Protein AF-A0A3P7N6Z6-F1 (afdb_monomer_lite)

Radius of gyration: 15.9 Å; chains: 1; bounding box: 42×36×40 Å

Foldseek 3Di:
DVVVLVPDDPVVNVLVVLLVVLVVLLVCLLVCVVPVPPCVVVLLVLLLVLLVLLFDDDCVVQPVCVVSSVSSNVSSLVSLVSCCVPPVVSNVVSLVVQLVVLVVDPPNDPSSVRRNVSSVVSVD

Secondary structure (DSSP, 8-state):
-HHHHHHS-HHHHHHHHHHHHHHHHHHHGGGGGGSTTTSHHHHHHHHHHHHHHTS---HHHHGGGHHHHHHHHHHHHHHHHHHHHHHHHHHHHHHHHHHHHHHH-SSPPHHHHHHHHHHHHTT-

Organism: NCBI:txid637853

InterPro domains:
  IPR025614 Cell morphogenesis protein N-terminal [PF14222] (13-108)
  IPR039867 Protein furry/Tao3/Mor2 [PTHR12295] (9-119)

pLDDT: mean 86.35, std 8.55, range [50.0, 96.19]

Structure (mmCIF, N/CA/C/O backbone):
data_AF-A0A3P7N6Z6-F1
#
_entry.id   AF-A0A3P7N6Z6-F1
#
loop_
_atom_site.group_PDB
_atom_site.id
_atom_site.type_symbol
_atom_site.label_atom_id
_atom_site.label_alt_id
_atom_site.label_comp_id
_atom_site.label_asym_id
_atom_site.label_entity_id
_atom_site.label_seq_id
_atom_site.pdbx_PDB_ins_code
_atom_site.Cartn_x
_atom_site.Cartn_y
_atom_site.Cartn_z
_atom_site.occupancy
_atom_site.B_iso_or_equiv
_atom_site.auth_seq_id
_atom_site.auth_comp_id
_atom_site.auth_asym_id
_atom_site.auth_atom_id
_atom_site.pdbx_PDB_model_num
ATOM 1 N N . MET A 1 1 ? 16.581 -18.575 12.852 1.00 60.53 1 MET A N 1
ATOM 2 C CA . MET A 1 1 ? 15.342 -18.016 12.266 1.00 60.53 1 MET A CA 1
ATOM 3 C C . MET A 1 1 ? 14.224 -19.053 12.205 1.00 60.53 1 MET A C 1
ATOM 5 O O . MET A 1 1 ? 13.230 -18.861 12.891 1.00 60.53 1 MET A O 1
ATOM 9 N N . GLU A 1 2 ? 14.391 -20.186 11.514 1.00 66.31 2 GLU A N 1
ATOM 10 C CA . GLU A 1 2 ? 13.339 -21.223 11.429 1.00 66.31 2 GLU A CA 1
ATOM 11 C C . GLU A 1 2 ? 12.849 -21.755 12.785 1.00 66.31 2 GLU A C 1
ATOM 13 O O . GLU A 1 2 ? 11.644 -21.854 13.005 1.00 66.31 2 GLU A O 1
ATOM 18 N N . ASN A 1 3 ? 13.754 -22.036 13.729 1.00 62.44 3 ASN A N 1
ATOM 19 C CA . ASN A 1 3 ? 13.370 -22.548 15.053 1.00 62.44 3 ASN A CA 1
ATOM 20 C C . ASN A 1 3 ? 12.558 -21.537 15.882 1.00 62.44 3 ASN A C 1
ATOM 22 O O . ASN A 1 3 ? 11.692 -21.942 16.650 1.00 62.44 3 ASN A O 1
ATOM 26 N N . LEU A 1 4 ? 12.787 -20.233 15.682 1.00 64.12 4 LEU A N 1
ATOM 27 C CA . LEU A 1 4 ? 12.021 -19.160 16.325 1.00 64.12 4 LEU A CA 1
ATOM 28 C C . LEU A 1 4 ? 10.627 -19.025 15.693 1.00 64.12 4 LEU A C 1
ATOM 30 O O . LEU A 1 4 ? 9.636 -18.861 16.390 1.00 64.12 4 LEU A O 1
ATOM 34 N N . LEU A 1 5 ? 10.525 -19.163 14.368 1.00 69.62 5 LEU A N 1
ATOM 35 C CA . LEU A 1 5 ? 9.242 -19.125 13.661 1.00 69.62 5 LEU A CA 1
ATOM 36 C C . LEU A 1 5 ? 8.368 -20.349 13.958 1.00 69.62 5 LEU A C 1
ATOM 38 O O . LEU A 1 5 ? 7.148 -20.259 13.870 1.00 69.62 5 LEU A O 1
ATOM 42 N N . ARG A 1 6 ? 8.942 -21.501 14.321 1.00 68.44 6 ARG A N 1
ATOM 43 C CA . ARG A 1 6 ? 8.157 -22.703 14.656 1.00 68.44 6 ARG A CA 1
ATOM 44 C C . ARG A 1 6 ? 7.367 -22.558 15.958 1.00 68.44 6 ARG A C 1
ATOM 46 O O . ARG A 1 6 ? 6.247 -23.061 16.006 1.00 68.44 6 ARG A O 1
ATOM 53 N N . THR A 1 7 ? 7.888 -21.829 16.944 1.00 69.75 7 THR A N 1
ATOM 54 C CA . THR A 1 7 ? 7.294 -21.693 18.288 1.00 69.75 7 THR A CA 1
ATOM 55 C C . THR A 1 7 ? 6.280 -20.554 18.425 1.00 69.75 7 THR A C 1
ATOM 57 O O . THR A 1 7 ? 5.517 -20.527 19.388 1.00 69.75 7 THR A O 1
ATOM 60 N N . LEU A 1 8 ? 6.241 -19.621 17.472 1.00 74.69 8 LEU A N 1
ATOM 61 C CA . LEU A 1 8 ? 5.317 -18.483 17.488 1.00 74.69 8 LEU A CA 1
ATOM 62 C C . LEU A 1 8 ? 3.872 -18.893 17.151 1.00 74.69 8 LEU A C 1
ATOM 64 O O . LEU A 1 8 ? 3.632 -19.888 16.468 1.00 74.69 8 LEU A O 1
ATOM 68 N N . ARG A 1 9 ? 2.882 -18.108 17.590 1.00 78.50 9 ARG A N 1
ATOM 69 C CA . ARG A 1 9 ? 1.487 -18.263 17.132 1.00 78.50 9 ARG A CA 1
ATOM 70 C C . ARG A 1 9 ? 1.362 -17.783 15.683 1.00 78.50 9 ARG A C 1
ATOM 72 O O . ARG A 1 9 ? 2.146 -16.944 15.254 1.00 78.50 9 ARG A O 1
ATOM 79 N N . MET A 1 10 ? 0.394 -18.295 14.921 1.00 76.31 10 MET A N 1
ATOM 80 C CA . MET A 1 10 ? 0.282 -18.014 13.476 1.00 76.31 10 MET A CA 1
ATOM 81 C C . MET A 1 10 ? 0.220 -16.516 13.138 1.00 76.31 10 MET A C 1
ATOM 83 O O . MET A 1 10 ? 0.922 -16.075 12.230 1.00 76.31 10 MET A O 1
ATOM 87 N N . ASP A 1 11 ? -0.525 -15.722 13.907 1.00 75.56 11 ASP A N 1
ATOM 88 C CA . ASP A 1 11 ? -0.586 -14.267 13.694 1.00 75.56 11 ASP A CA 1
ATOM 89 C C . ASP A 1 11 ? 0.763 -13.588 13.961 1.00 75.56 11 ASP A C 1
ATOM 91 O O . ASP A 1 11 ? 1.167 -12.684 13.234 1.00 75.56 11 ASP A O 1
ATOM 95 N N . ASP A 1 12 ? 1.495 -14.066 14.971 1.00 81.06 12 ASP A N 1
ATOM 96 C CA . ASP A 1 12 ? 2.814 -13.536 15.327 1.00 81.06 12 ASP A CA 1
ATOM 97 C C . ASP A 1 12 ? 3.835 -13.902 14.239 1.00 81.06 12 ASP A C 1
ATOM 99 O O . ASP A 1 12 ? 4.668 -13.080 13.861 1.00 81.06 12 ASP A O 1
ATOM 103 N N . LYS A 1 13 ? 3.722 -15.107 13.659 1.00 85.56 13 LYS A N 1
ATOM 104 C CA . LYS A 1 13 ? 4.523 -15.512 12.494 1.00 85.56 13 LYS A CA 1
ATOM 105 C C . LYS A 1 13 ? 4.265 -14.598 11.306 1.00 85.56 13 LYS A C 1
ATOM 107 O O . LYS A 1 13 ? 5.225 -14.179 10.671 1.00 85.56 13 LYS A O 1
ATOM 112 N N . ARG A 1 14 ? 3.001 -14.273 11.008 1.00 88.56 14 ARG A N 1
ATOM 113 C CA . ARG A 1 14 ? 2.657 -13.379 9.892 1.00 88.56 14 ARG A CA 1
ATOM 114 C C . ARG A 1 14 ? 3.295 -12.003 10.071 1.00 88.56 14 ARG A C 1
ATOM 116 O O . ARG A 1 14 ? 3.914 -11.512 9.134 1.00 88.56 14 ARG A O 1
ATOM 123 N N . LEU A 1 15 ? 3.192 -11.409 11.262 1.00 89.62 15 LEU A N 1
ATOM 124 C CA . LEU A 1 15 ? 3.793 -10.100 11.539 1.00 89.62 15 LEU A CA 1
ATOM 125 C C . LEU A 1 15 ? 5.320 -10.130 11.383 1.00 89.62 15 LEU A C 1
ATOM 127 O O . LEU A 1 15 ? 5.886 -9.264 10.720 1.00 89.62 15 LEU A O 1
ATOM 131 N N . VAL A 1 16 ? 5.985 -11.155 11.923 1.00 91.81 16 VAL A N 1
ATOM 132 C CA . VAL A 1 16 ? 7.444 -11.309 11.798 1.00 91.81 16 VAL A CA 1
ATOM 133 C C . VAL A 1 16 ? 7.868 -11.520 10.342 1.00 91.81 16 VAL A C 1
ATOM 135 O O . VAL A 1 16 ? 8.824 -10.897 9.887 1.00 91.81 16 VAL A O 1
ATOM 138 N N . LEU A 1 17 ? 7.155 -12.361 9.590 1.00 93.06 17 LEU A N 1
ATOM 139 C CA . LEU A 1 17 ? 7.443 -12.598 8.175 1.00 93.06 17 LEU A CA 1
ATOM 140 C C . LEU A 1 17 ? 7.269 -11.326 7.348 1.00 93.06 17 LEU A C 1
ATOM 142 O O . LEU A 1 17 ? 8.155 -11.005 6.563 1.00 93.06 17 LEU A O 1
ATOM 146 N N . ASN A 1 18 ? 6.188 -10.576 7.565 1.00 93.62 18 ASN A N 1
ATOM 147 C CA . ASN A 1 18 ? 5.965 -9.298 6.893 1.00 93.62 18 ASN A CA 1
ATOM 148 C C . ASN A 1 18 ? 7.074 -8.289 7.221 1.00 93.62 18 ASN A C 1
ATOM 150 O O . ASN A 1 18 ? 7.599 -7.645 6.319 1.00 93.62 18 ASN A O 1
ATOM 154 N N . TYR A 1 19 ? 7.492 -8.197 8.486 1.00 94.00 19 TYR A N 1
ATOM 155 C CA . TYR A 1 19 ? 8.588 -7.315 8.890 1.00 94.00 19 TYR A CA 1
ATOM 156 C C . TYR A 1 19 ? 9.896 -7.639 8.150 1.00 94.00 19 TYR A C 1
ATOM 158 O O . TYR A 1 19 ? 10.571 -6.752 7.617 1.00 94.00 19 TYR A O 1
ATOM 166 N N . ILE A 1 20 ? 10.255 -8.923 8.094 1.00 94.56 20 ILE A N 1
ATOM 167 C CA . ILE A 1 20 ? 11.477 -9.394 7.430 1.00 94.56 20 ILE A CA 1
ATOM 168 C C . ILE A 1 20 ? 11.370 -9.211 5.917 1.00 94.56 20 ILE A C 1
ATOM 170 O O . ILE A 1 20 ? 12.327 -8.767 5.289 1.00 94.56 20 ILE A O 1
ATOM 174 N N . PHE A 1 21 ? 10.201 -9.491 5.342 1.00 95.06 21 PHE A N 1
ATOM 175 C CA . PHE A 1 21 ? 9.922 -9.286 3.927 1.00 95.06 21 PHE A CA 1
ATOM 176 C C . PHE A 1 21 ? 10.110 -7.821 3.524 1.00 95.06 21 PHE A C 1
ATOM 178 O O . PHE A 1 21 ? 10.897 -7.543 2.625 1.00 95.06 21 PHE A O 1
ATOM 185 N N . CYS A 1 22 ? 9.484 -6.876 4.233 1.00 96.19 22 CYS A N 1
ATOM 186 C CA . CYS A 1 22 ? 9.678 -5.445 3.983 1.00 96.19 22 CYS A CA 1
ATOM 187 C C . CYS A 1 22 ? 11.138 -5.019 4.161 1.00 96.19 22 CYS A C 1
ATOM 189 O O . CYS A 1 22 ? 11.637 -4.185 3.413 1.00 96.19 22 CYS A O 1
ATOM 191 N N . THR A 1 23 ? 11.843 -5.616 5.122 1.00 95.06 23 THR A N 1
ATOM 192 C CA . THR A 1 23 ? 13.269 -5.342 5.324 1.00 95.06 23 THR A CA 1
ATOM 193 C C . THR A 1 23 ? 14.107 -5.771 4.131 1.00 95.06 23 THR A C 1
ATOM 195 O O . THR A 1 23 ? 14.897 -4.975 3.644 1.00 95.06 23 THR A O 1
ATOM 198 N N . ALA A 1 24 ? 13.895 -6.979 3.612 1.00 95.50 24 ALA A N 1
ATOM 199 C CA . ALA A 1 24 ? 14.576 -7.432 2.404 1.00 95.50 24 ALA A CA 1
ATOM 200 C C . ALA A 1 24 ? 14.206 -6.573 1.183 1.00 95.50 24 ALA A C 1
ATOM 202 O O . ALA A 1 24 ? 15.071 -6.232 0.381 1.00 95.50 24 ALA A O 1
ATOM 203 N N . LEU A 1 25 ? 12.935 -6.182 1.056 1.00 94.44 25 LEU A N 1
ATOM 204 C CA . LEU A 1 25 ? 12.480 -5.307 -0.022 1.00 94.44 25 LEU A CA 1
ATOM 205 C C . LEU A 1 25 ? 13.181 -3.946 -0.003 1.00 94.44 25 LEU A C 1
ATOM 207 O O . LEU A 1 25 ? 13.625 -3.498 -1.052 1.00 94.44 25 LEU A O 1
ATOM 211 N N . ASN A 1 26 ? 13.340 -3.306 1.154 1.00 92.44 26 ASN A N 1
ATOM 212 C CA . ASN A 1 26 ? 14.018 -2.008 1.231 1.00 92.44 26 ASN A CA 1
ATOM 213 C C . ASN A 1 26 ? 15.482 -2.059 0.753 1.00 92.44 26 ASN A C 1
ATOM 215 O O . ASN A 1 26 ? 15.981 -1.056 0.256 1.00 92.44 26 ASN A O 1
ATOM 219 N N . GLU A 1 27 ? 16.142 -3.217 0.831 1.00 92.00 27 GLU A N 1
ATOM 220 C CA . GLU A 1 27 ? 17.499 -3.417 0.301 1.00 92.00 27 GLU A CA 1
ATOM 221 C C . GLU A 1 27 ? 17.510 -3.706 -1.213 1.00 92.00 27 GLU A C 1
ATOM 223 O O . GLU A 1 27 ? 18.434 -3.323 -1.936 1.00 92.00 27 GLU A O 1
ATOM 228 N N . VAL A 1 28 ? 16.481 -4.394 -1.718 1.00 90.62 28 VAL A N 1
ATOM 229 C CA . VAL A 1 28 ? 16.418 -4.872 -3.111 1.00 90.62 28 VAL A CA 1
ATOM 230 C C . VAL A 1 28 ? 15.771 -3.852 -4.050 1.00 90.62 28 VAL A C 1
ATOM 232 O O . VAL A 1 28 ? 16.269 -3.619 -5.149 1.00 90.62 28 VAL A O 1
ATOM 235 N N . LEU A 1 29 ? 14.674 -3.219 -3.637 1.00 90.38 29 LEU A N 1
ATOM 236 C CA . LEU A 1 29 ? 13.897 -2.295 -4.468 1.00 90.38 29 LEU A CA 1
ATOM 237 C C . LEU A 1 29 ? 14.696 -1.090 -4.988 1.00 90.38 29 LEU A C 1
ATOM 239 O O . LEU A 1 29 ? 14.460 -0.709 -6.136 1.00 90.38 29 LEU A O 1
ATOM 243 N N . PRO A 1 30 ? 15.667 -0.507 -4.253 1.00 88.94 30 PRO A N 1
ATOM 244 C CA . PRO A 1 30 ? 16.514 0.547 -4.805 1.00 88.94 30 PRO A CA 1
ATOM 245 C C . PRO A 1 30 ? 17.272 0.113 -6.062 1.00 88.94 30 PRO A C 1
ATOM 247 O O . PRO A 1 30 ? 17.567 0.953 -6.903 1.00 88.94 30 PRO A O 1
ATOM 250 N N . GLN A 1 31 ? 17.545 -1.184 -6.225 1.00 86.25 31 GLN A N 1
ATOM 251 C CA . GLN A 1 31 ? 18.273 -1.758 -7.360 1.00 86.25 31 GLN A CA 1
ATOM 252 C C . GLN A 1 31 ? 17.360 -2.037 -8.572 1.00 86.25 31 GLN A C 1
ATOM 254 O O . GLN A 1 31 ? 17.844 -2.406 -9.639 1.00 86.25 31 GLN A O 1
ATOM 259 N N . LEU A 1 32 ? 16.040 -1.824 -8.464 1.00 81.12 32 LEU A N 1
ATOM 260 C CA . LEU A 1 32 ? 15.094 -2.045 -9.571 1.00 81.12 32 LEU A CA 1
ATOM 261 C C . LEU A 1 32 ? 15.389 -1.201 -10.811 1.00 81.12 32 LEU A C 1
ATOM 263 O O . LEU A 1 32 ? 15.022 -1.602 -11.912 1.00 81.12 32 LEU A O 1
ATOM 267 N N . HIS A 1 33 ? 16.062 -0.058 -10.661 1.00 74.38 33 HIS A N 1
ATOM 268 C CA . HIS A 1 33 ? 16.427 0.793 -11.795 1.00 74.38 33 HIS A CA 1
ATOM 269 C C . HIS A 1 33 ? 17.339 0.085 -12.810 1.00 74.38 33 HIS A C 1
ATOM 271 O O . HIS A 1 33 ? 17.416 0.520 -13.956 1.00 74.38 33 HIS A O 1
ATOM 277 N N . PHE A 1 34 ? 17.992 -1.016 -12.424 1.00 78.44 34 PHE A N 1
ATOM 278 C CA . PHE A 1 34 ? 18.753 -1.861 -13.342 1.00 78.44 34 PHE A CA 1
ATOM 279 C C . PHE A 1 34 ? 17.865 -2.771 -14.217 1.00 78.44 34 PHE A C 1
ATOM 281 O O . PHE A 1 34 ? 18.345 -3.275 -15.230 1.00 78.44 34 PHE A O 1
ATOM 288 N N . PHE A 1 35 ? 16.580 -2.960 -13.875 1.00 74.19 35 PHE A N 1
ATOM 289 C CA . PHE A 1 35 ? 15.636 -3.849 -14.579 1.00 74.19 35 PHE A CA 1
ATOM 290 C C . PHE A 1 35 ? 14.204 -3.265 -14.688 1.00 74.19 35 PHE A C 1
ATOM 292 O O . PHE A 1 35 ? 13.240 -3.907 -14.262 1.00 74.19 35 PHE A O 1
ATOM 299 N N . PRO A 1 36 ? 14.024 -2.058 -15.256 1.00 68.69 36 PRO A N 1
ATOM 300 C CA . PRO A 1 36 ? 12.814 -1.260 -15.055 1.00 68.69 36 PRO A CA 1
ATOM 301 C C . PRO A 1 36 ? 11.531 -1.784 -15.718 1.00 68.69 36 PRO A C 1
ATOM 303 O O . PRO A 1 36 ? 10.469 -1.334 -15.330 1.00 68.69 36 PRO A O 1
ATOM 306 N N . THR A 1 37 ? 11.574 -2.710 -16.683 1.00 72.25 37 THR A N 1
ATOM 307 C CA . THR A 1 37 ? 10.360 -3.143 -17.419 1.00 72.25 37 THR A CA 1
ATOM 308 C C . THR A 1 37 ? 9.874 -4.551 -17.085 1.00 72.25 37 THR A C 1
ATOM 310 O O . THR A 1 37 ? 8.724 -4.888 -17.342 1.00 72.25 37 THR A O 1
ATOM 313 N N . VAL A 1 38 ? 10.726 -5.403 -16.511 1.00 76.75 38 VAL A N 1
ATOM 314 C CA . VAL A 1 38 ? 10.366 -6.805 -16.210 1.00 76.75 38 VAL A CA 1
ATOM 315 C C . VAL A 1 38 ? 9.574 -6.909 -14.901 1.00 76.75 38 VAL A C 1
ATOM 317 O O . VAL A 1 38 ? 8.873 -7.889 -14.661 1.00 76.75 38 VAL A O 1
ATOM 320 N N . CYS A 1 39 ? 9.662 -5.884 -14.052 1.00 83.00 39 CYS A N 1
ATOM 321 C CA . CYS A 1 39 ? 9.136 -5.912 -12.693 1.00 83.00 39 CYS A CA 1
ATOM 322 C C . CYS A 1 39 ? 7.822 -5.137 -12.508 1.00 83.00 39 CYS A C 1
ATOM 324 O O . CYS A 1 39 ? 7.305 -5.135 -11.393 1.00 83.00 39 CYS A O 1
ATOM 326 N N . ASP A 1 40 ? 7.265 -4.512 -13.550 1.00 85.44 40 ASP A N 1
ATOM 327 C CA . ASP A 1 40 ? 6.122 -3.589 -13.434 1.00 85.44 40 ASP A CA 1
ATOM 328 C C . ASP A 1 40 ? 4.900 -4.217 -12.745 1.00 85.44 40 ASP A C 1
ATOM 330 O O . ASP A 1 40 ? 4.346 -3.646 -11.800 1.00 85.44 40 ASP A O 1
ATOM 334 N N . ASP A 1 41 ? 4.523 -5.435 -13.142 1.00 89.44 41 ASP A N 1
ATOM 335 C CA . ASP A 1 41 ? 3.400 -6.159 -12.533 1.00 89.44 41 ASP A CA 1
ATOM 336 C C . ASP A 1 41 ? 3.664 -6.479 -11.054 1.00 89.44 41 ASP A C 1
ATOM 338 O O . ASP A 1 41 ? 2.784 -6.340 -10.199 1.00 89.44 41 ASP A O 1
ATOM 342 N N . SER A 1 42 ? 4.906 -6.856 -10.733 1.00 90.56 42 SER A N 1
ATOM 343 C CA . SER A 1 42 ? 5.328 -7.159 -9.361 1.00 90.56 42 SER A CA 1
ATOM 344 C C . SER A 1 42 ? 5.327 -5.908 -8.486 1.00 90.56 42 SER A C 1
ATOM 346 O O . SER A 1 42 ? 4.876 -5.959 -7.341 1.00 90.56 42 SER A O 1
ATOM 348 N N . VAL A 1 43 ? 5.771 -4.770 -9.027 1.00 91.38 43 VAL A N 1
ATOM 349 C CA . VAL A 1 43 ? 5.720 -3.476 -8.341 1.00 91.38 43 VAL A CA 1
ATOM 350 C C . VAL A 1 43 ? 4.270 -3.061 -8.106 1.00 91.38 43 VAL A C 1
ATOM 352 O O . VAL A 1 43 ? 3.921 -2.686 -6.989 1.00 91.38 43 VAL A O 1
ATOM 355 N N . SER A 1 44 ? 3.393 -3.188 -9.105 1.00 91.88 44 SER A N 1
ATOM 356 C CA . SER A 1 44 ? 1.971 -2.860 -8.954 1.00 91.88 44 SER A CA 1
ATOM 357 C C . SER A 1 44 ? 1.283 -3.723 -7.886 1.00 91.88 44 SER A C 1
ATOM 359 O O . SER A 1 44 ? 0.511 -3.212 -7.063 1.00 91.88 44 SER A O 1
ATOM 361 N N . TYR A 1 45 ? 1.580 -5.026 -7.859 1.00 93.19 45 TYR A N 1
ATOM 362 C CA . TYR A 1 45 ? 1.092 -5.929 -6.817 1.00 93.19 45 TYR A CA 1
ATOM 363 C C . TYR A 1 45 ? 1.608 -5.524 -5.433 1.00 93.19 45 TYR A C 1
ATOM 365 O O . TYR A 1 45 ? 0.823 -5.406 -4.490 1.00 93.19 45 TYR A O 1
ATOM 373 N N . LEU A 1 46 ? 2.910 -5.255 -5.313 1.00 94.25 46 LEU A N 1
ATOM 374 C CA . LEU A 1 46 ? 3.529 -4.865 -4.051 1.00 94.25 46 LEU A CA 1
ATOM 375 C C . LEU A 1 46 ? 2.966 -3.546 -3.513 1.00 94.25 46 LEU A C 1
ATOM 377 O O . LEU A 1 46 ? 2.681 -3.452 -2.322 1.00 94.25 46 LEU A O 1
ATOM 381 N N . VAL A 1 47 ? 2.746 -2.551 -4.378 1.00 94.25 47 VAL A N 1
ATOM 382 C CA . VAL A 1 47 ? 2.108 -1.281 -4.000 1.00 94.25 47 VAL A CA 1
ATOM 383 C C . VAL A 1 47 ? 0.706 -1.539 -3.453 1.00 94.25 47 VAL A C 1
ATOM 385 O O . VAL A 1 47 ? 0.351 -1.025 -2.395 1.00 94.25 47 VAL A O 1
ATOM 388 N N . THR A 1 48 ? -0.078 -2.383 -4.123 1.00 92.88 48 THR A N 1
ATOM 389 C CA . THR A 1 48 ? -1.438 -2.727 -3.684 1.00 92.88 48 THR A CA 1
ATOM 390 C C . THR A 1 48 ? -1.431 -3.451 -2.335 1.00 92.88 48 THR A C 1
ATOM 392 O O . THR A 1 48 ? -2.218 -3.118 -1.446 1.00 92.88 48 THR A O 1
ATOM 395 N N . LEU A 1 49 ? -0.517 -4.409 -2.153 1.00 94.19 49 LEU A N 1
ATOM 396 C CA . LEU A 1 49 ? -0.320 -5.109 -0.886 1.00 94.19 49 LEU A CA 1
ATOM 397 C C . LEU A 1 49 ? 0.060 -4.135 0.235 1.00 94.19 49 LEU A C 1
ATOM 399 O O . LEU A 1 49 ? -0.543 -4.170 1.306 1.00 94.19 49 LEU A O 1
ATOM 403 N N . ALA A 1 50 ? 1.016 -3.243 -0.017 1.00 94.00 50 ALA A N 1
ATOM 404 C CA . ALA A 1 50 ? 1.464 -2.270 0.966 1.00 94.00 50 ALA A CA 1
ATOM 405 C C . ALA A 1 50 ? 0.333 -1.316 1.373 1.00 94.00 50 ALA A C 1
ATOM 407 O O . ALA A 1 50 ? 0.122 -1.114 2.564 1.00 94.00 50 ALA A O 1
ATOM 408 N N . PHE A 1 51 ? -0.465 -0.808 0.425 1.00 91.56 51 PHE A N 1
ATOM 409 C CA . PHE A 1 51 ? -1.629 0.032 0.743 1.00 91.56 51 PHE A CA 1
ATOM 410 C C . PHE A 1 51 ? -2.664 -0.678 1.623 1.00 91.56 51 PHE A C 1
ATOM 412 O O . PHE A 1 51 ? -3.269 -0.043 2.486 1.00 91.56 51 PHE A O 1
ATOM 419 N N . LYS A 1 52 ? -2.848 -1.990 1.443 1.00 90.31 52 LYS A N 1
ATOM 420 C CA . LYS A 1 52 ? -3.722 -2.794 2.303 1.00 90.31 52 LYS A CA 1
ATOM 421 C C . LYS A 1 52 ? -3.169 -2.922 3.723 1.00 90.31 52 LYS A C 1
ATOM 423 O O . LYS A 1 52 ? -3.931 -2.807 4.676 1.00 90.31 52 LYS A O 1
ATOM 428 N N . GLU A 1 53 ? -1.870 -3.165 3.865 1.00 90.56 53 GLU A N 1
ATOM 429 C CA . GLU A 1 53 ? -1.225 -3.354 5.172 1.00 90.56 53 GLU A CA 1
ATOM 430 C C . GLU A 1 53 ? -1.053 -2.033 5.943 1.00 90.56 53 GLU A C 1
ATOM 432 O O . GLU A 1 53 ? -1.027 -2.055 7.168 1.00 90.56 53 GLU A O 1
ATOM 437 N N . VAL A 1 54 ? -0.997 -0.877 5.263 1.00 89.25 54 VAL A N 1
ATOM 438 C CA . VAL A 1 54 ? -0.945 0.446 5.923 1.00 89.25 54 VAL A CA 1
ATOM 439 C C . VAL A 1 54 ? -2.308 1.097 6.148 1.00 89.25 54 VAL A C 1
ATOM 441 O O . VAL A 1 54 ? -2.373 2.209 6.683 1.00 89.25 54 VAL A O 1
ATOM 444 N N . ALA A 1 55 ? -3.392 0.440 5.732 1.00 87.12 55 ALA A N 1
ATOM 445 C CA . ALA A 1 55 ? -4.739 0.932 5.963 1.00 87.12 55 ALA A CA 1
ATOM 446 C C . ALA A 1 55 ? -5.009 1.096 7.468 1.00 87.12 55 ALA A C 1
ATOM 448 O O . ALA A 1 55 ? -4.475 0.366 8.312 1.00 87.12 55 ALA A O 1
ATOM 449 N N . TYR A 1 56 ? -5.848 2.075 7.810 1.00 84.38 56 TYR A N 1
ATOM 450 C CA . TYR A 1 56 ? -6.224 2.303 9.199 1.00 84.38 56 TYR A CA 1
ATOM 451 C C . TYR A 1 56 ? -6.884 1.052 9.779 1.00 84.38 56 TYR A C 1
ATOM 453 O O . TYR A 1 56 ? -7.898 0.566 9.272 1.00 84.38 56 TYR A O 1
ATOM 461 N N . THR A 1 57 ? -6.314 0.572 10.877 1.00 84.31 57 THR A N 1
ATOM 462 C CA . THR A 1 57 ? -6.886 -0.513 11.663 1.00 84.31 57 THR A CA 1
ATOM 463 C C . THR A 1 57 ? -7.052 -0.040 13.095 1.00 84.31 57 THR A C 1
ATOM 465 O O . THR A 1 57 ? -6.123 0.521 13.676 1.00 84.31 57 THR A O 1
ATOM 468 N N . ASP A 1 58 ? -8.239 -0.258 13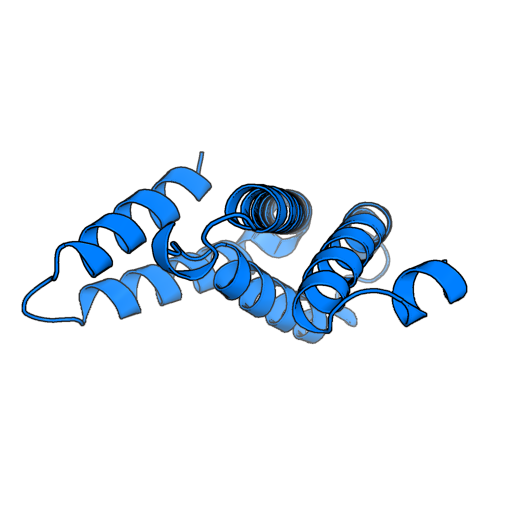.658 1.00 80.62 58 ASP A N 1
ATOM 469 C CA . ASP A 1 58 ? -8.539 0.133 15.031 1.00 80.62 58 ASP A CA 1
ATOM 470 C C . ASP A 1 58 ? -7.742 -0.716 16.035 1.00 80.62 58 ASP A C 1
ATOM 472 O O . ASP A 1 58 ? -7.520 -1.915 15.825 1.00 80.62 58 ASP A O 1
ATOM 476 N N . HIS A 1 59 ? -7.355 -0.104 17.155 1.00 81.25 59 HIS A N 1
ATOM 477 C CA . HIS A 1 59 ? -6.595 -0.741 18.229 1.00 81.25 59 HIS A CA 1
ATOM 478 C C . HIS A 1 59 ? -7.282 -2.010 18.750 1.00 81.25 59 HIS A C 1
ATOM 480 O O . HIS A 1 59 ? -6.616 -3.008 19.035 1.00 81.25 59 HIS A O 1
ATOM 486 N N . SER A 1 60 ? -8.617 -1.998 18.801 1.00 82.38 60 SER A N 1
ATOM 487 C CA . SER A 1 60 ? -9.442 -3.135 19.221 1.00 82.38 60 SER A CA 1
ATOM 488 C C . SER A 1 60 ? -9.203 -4.411 18.398 1.00 82.38 60 SER A C 1
ATOM 490 O O . SER A 1 60 ? -9.368 -5.511 18.920 1.00 82.38 60 SER A O 1
ATOM 492 N N . THR A 1 61 ? -8.738 -4.282 17.149 1.00 81.75 61 THR A N 1
ATOM 493 C CA . THR A 1 61 ? -8.505 -5.405 16.225 1.00 81.75 61 THR A CA 1
ATOM 494 C C . THR A 1 61 ? -7.295 -6.250 16.626 1.00 81.75 61 THR A C 1
ATOM 496 O O . THR A 1 61 ? -7.313 -7.471 16.487 1.00 81.75 61 THR A O 1
ATOM 499 N N . TYR A 1 62 ? -6.232 -5.611 17.127 1.00 80.38 62 TYR A N 1
ATOM 500 C CA . TYR A 1 62 ? -4.975 -6.284 17.481 1.00 80.38 62 TYR A CA 1
ATOM 501 C C . TYR A 1 62 ? -4.713 -6.329 18.990 1.00 80.38 62 TYR A C 1
ATOM 503 O O . TYR A 1 62 ? -3.855 -7.098 19.434 1.00 80.38 62 TYR A O 1
ATOM 511 N N . GLY A 1 63 ? -5.431 -5.530 19.786 1.00 86.81 63 GLY A N 1
ATOM 512 C CA . GLY A 1 63 ? -5.298 -5.474 21.239 1.00 86.81 63 GLY A CA 1
ATOM 513 C C . GLY A 1 63 ? -3.840 -5.307 21.671 1.00 86.81 63 GLY A C 1
ATOM 514 O O . GLY A 1 63 ? -3.142 -4.388 21.241 1.00 86.81 63 GLY A O 1
ATOM 515 N N . SER A 1 64 ? -3.335 -6.249 22.470 1.00 84.94 64 SER A N 1
ATOM 516 C CA . SER A 1 64 ? -1.949 -6.229 22.962 1.00 84.94 64 SER A CA 1
ATOM 517 C C . SER A 1 64 ? -0.880 -6.332 21.864 1.00 84.94 64 SER A C 1
ATOM 519 O O . SER A 1 64 ? 0.269 -5.966 22.106 1.00 84.94 64 SER A O 1
ATOM 521 N N . LYS A 1 65 ? -1.234 -6.785 20.654 1.00 85.00 65 LYS A N 1
ATOM 522 C CA . LYS A 1 65 ? -0.319 -6.907 19.503 1.00 85.00 65 LYS A CA 1
ATOM 523 C C . LYS A 1 65 ? -0.273 -5.659 18.625 1.00 85.00 65 LYS A C 1
ATOM 525 O O . LYS A 1 65 ? 0.450 -5.641 17.630 1.00 85.00 65 LYS A O 1
ATOM 530 N N . TYR A 1 66 ? -1.034 -4.622 18.968 1.00 88.06 66 TYR A N 1
ATOM 531 C CA . TYR A 1 66 ? -1.160 -3.429 18.138 1.00 88.06 66 TYR A CA 1
ATOM 532 C C . TYR A 1 66 ? 0.186 -2.749 17.860 1.00 88.06 66 TYR A C 1
ATOM 534 O O . TYR A 1 66 ? 0.437 -2.349 16.731 1.00 88.06 66 TYR A O 1
ATOM 542 N N . ASN A 1 67 ? 1.099 -2.714 18.835 1.00 88.56 67 ASN A N 1
ATOM 543 C CA . ASN A 1 67 ? 2.440 -2.157 18.625 1.00 88.56 67 ASN A CA 1
ATOM 544 C C . ASN A 1 67 ? 3.240 -2.938 17.571 1.00 88.56 67 ASN A C 1
ATOM 546 O O . ASN A 1 67 ? 3.863 -2.338 16.702 1.00 88.56 67 ASN A O 1
ATOM 550 N N . SER A 1 68 ? 3.189 -4.273 17.597 1.00 90.25 68 SER A N 1
ATOM 551 C CA . SER A 1 68 ? 3.855 -5.105 16.586 1.00 90.25 68 SER A CA 1
ATOM 552 C C . SER A 1 68 ? 3.242 -4.913 15.197 1.00 90.25 68 SER A C 1
ATOM 554 O O . SER A 1 68 ? 3.966 -4.878 14.207 1.00 90.25 68 SER A O 1
ATOM 556 N N . TYR A 1 69 ? 1.919 -4.747 15.120 1.00 90.94 69 TYR A N 1
ATOM 557 C CA . TYR A 1 69 ? 1.233 -4.392 13.877 1.00 90.94 69 TYR A CA 1
ATOM 558 C C . TYR A 1 69 ? 1.659 -3.013 13.349 1.00 90.94 69 TYR A C 1
ATOM 560 O O . TYR A 1 69 ? 1.955 -2.880 12.160 1.00 90.94 69 TYR A O 1
ATOM 568 N N . LEU A 1 70 ? 1.741 -2.001 14.220 1.00 90.62 70 LEU A N 1
ATOM 569 C CA . LEU A 1 70 ? 2.201 -0.664 13.843 1.00 90.62 70 LEU A CA 1
ATOM 570 C C . LEU A 1 70 ? 3.631 -0.695 13.300 1.00 90.62 70 LEU A C 1
ATOM 572 O O . LEU A 1 70 ? 3.875 -0.120 12.246 1.00 90.62 70 LEU A O 1
ATOM 576 N N . MET A 1 71 ? 4.539 -1.445 13.931 1.00 92.19 71 MET A N 1
ATOM 577 C CA . MET A 1 71 ? 5.903 -1.617 13.414 1.00 92.19 71 MET A CA 1
ATOM 578 C C . MET A 1 71 ? 5.915 -2.211 11.998 1.00 92.19 71 MET A C 1
ATOM 580 O O . MET A 1 71 ? 6.670 -1.766 11.140 1.00 92.19 71 MET A O 1
ATOM 584 N N . VAL A 1 72 ? 5.072 -3.210 11.718 1.00 94.00 72 VAL A N 1
ATOM 585 C CA . VAL A 1 72 ? 4.953 -3.785 10.364 1.00 94.00 72 VAL A CA 1
ATOM 586 C C . VAL A 1 72 ? 4.375 -2.762 9.379 1.00 94.00 72 VAL A C 1
ATOM 588 O O . VAL A 1 72 ? 4.879 -2.625 8.265 1.00 94.00 72 VAL A O 1
ATOM 591 N N . THR A 1 73 ? 3.361 -2.006 9.801 1.00 92.62 73 THR A N 1
ATOM 592 C CA . THR A 1 73 ? 2.748 -0.921 9.017 1.00 92.62 73 THR A CA 1
ATOM 593 C C . THR A 1 73 ? 3.766 0.168 8.656 1.00 92.62 73 THR A C 1
ATOM 595 O O . THR A 1 73 ? 3.772 0.683 7.535 1.00 92.62 73 THR A O 1
ATOM 598 N N . GLU A 1 74 ? 4.654 0.521 9.583 1.00 93.12 74 GLU A N 1
ATOM 599 C CA . GLU A 1 74 ? 5.749 1.464 9.343 1.00 93.12 74 GLU A CA 1
ATOM 600 C C . GLU A 1 74 ? 6.713 0.927 8.283 1.00 93.12 74 GLU A C 1
ATOM 602 O O . GLU A 1 74 ? 6.987 1.630 7.311 1.00 93.12 74 GLU A O 1
ATOM 607 N N . ARG A 1 75 ? 7.113 -0.349 8.362 1.00 95.62 75 ARG A N 1
ATOM 608 C CA . ARG A 1 75 ? 7.973 -0.968 7.336 1.00 95.62 75 ARG A CA 1
ATOM 609 C C . ARG A 1 75 ? 7.333 -0.990 5.946 1.00 95.62 75 ARG A C 1
ATOM 611 O O . ARG A 1 75 ? 8.021 -0.728 4.964 1.00 95.62 75 ARG A O 1
ATOM 618 N N . PHE A 1 76 ? 6.028 -1.242 5.831 1.00 95.44 76 PHE A N 1
ATOM 619 C CA . PHE A 1 76 ? 5.328 -1.120 4.542 1.00 95.44 76 PHE A CA 1
ATOM 620 C C . PHE A 1 76 ? 5.242 0.328 4.045 1.00 95.44 76 PHE A C 1
ATOM 622 O O . PHE A 1 76 ? 5.307 0.567 2.839 1.00 95.44 76 PHE A O 1
ATOM 629 N N . THR A 1 77 ? 5.125 1.299 4.956 1.00 94.06 77 THR A N 1
ATOM 630 C CA . THR A 1 77 ? 5.162 2.725 4.597 1.00 94.06 77 THR A CA 1
ATOM 631 C C . THR A 1 77 ? 6.533 3.100 4.022 1.00 94.06 77 THR A C 1
ATOM 633 O O . THR A 1 77 ? 6.599 3.799 3.015 1.00 94.06 77 THR A O 1
ATOM 636 N N . GLU A 1 78 ? 7.624 2.585 4.593 1.00 94.75 78 GLU A N 1
ATOM 637 C CA . GLU A 1 78 ? 8.979 2.776 4.056 1.00 94.75 78 GLU A CA 1
ATOM 638 C C . GLU A 1 78 ? 9.144 2.163 2.659 1.00 94.75 78 GLU A C 1
ATOM 640 O O . GLU A 1 78 ? 9.677 2.825 1.772 1.00 94.75 78 GLU A O 1
ATOM 645 N N . VAL A 1 79 ? 8.631 0.945 2.433 1.00 95.56 79 VAL A N 1
ATOM 646 C CA . VAL A 1 79 ? 8.639 0.296 1.107 1.00 95.56 79 VAL A CA 1
ATOM 647 C C . VAL A 1 79 ? 7.951 1.176 0.058 1.00 95.56 79 VAL A C 1
ATOM 649 O O . VAL A 1 79 ? 8.479 1.359 -1.041 1.00 95.56 79 VAL A O 1
ATOM 652 N N . LEU A 1 80 ? 6.792 1.758 0.391 1.00 94.19 80 LEU A N 1
ATOM 653 C CA . LEU A 1 80 ? 6.110 2.719 -0.483 1.00 94.19 80 LEU A CA 1
ATOM 654 C C . LEU A 1 80 ? 6.968 3.969 -0.725 1.00 94.19 80 LEU A C 1
ATOM 656 O O . LEU A 1 80 ? 7.053 4.435 -1.859 1.00 94.19 80 LEU A O 1
ATOM 660 N N . GLY A 1 81 ? 7.641 4.482 0.307 1.00 93.25 81 GLY A N 1
ATOM 661 C CA . GLY A 1 81 ? 8.589 5.590 0.184 1.00 93.25 81 GLY A CA 1
ATOM 662 C C . GLY A 1 81 ? 9.709 5.289 -0.814 1.00 93.25 81 GLY A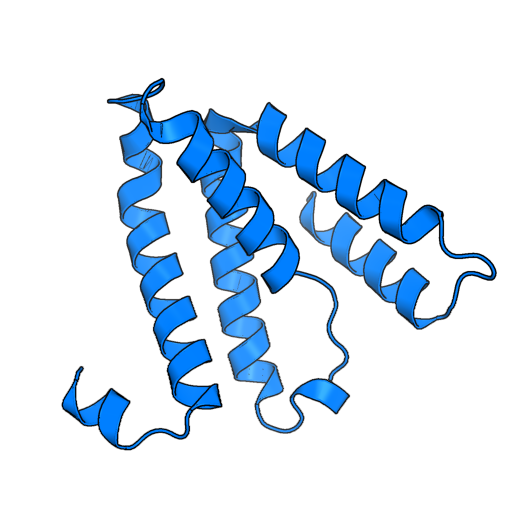 C 1
ATOM 663 O O . GLY A 1 81 ? 9.919 6.062 -1.748 1.00 93.25 81 GLY A O 1
ATOM 664 N N . VAL A 1 82 ? 10.353 4.125 -0.698 1.00 93.56 82 VAL A N 1
ATOM 665 C CA . VAL A 1 82 ? 11.411 3.677 -1.622 1.00 93.56 82 VAL A CA 1
ATOM 666 C C . VAL A 1 82 ? 10.887 3.573 -3.057 1.00 93.56 82 VAL A C 1
ATOM 668 O O . VAL A 1 82 ? 11.501 4.102 -3.986 1.00 93.56 82 VAL A O 1
ATOM 671 N N . LEU A 1 83 ? 9.727 2.940 -3.249 1.00 91.88 83 LEU A N 1
ATOM 672 C CA . LEU A 1 83 ? 9.104 2.801 -4.567 1.00 91.88 83 LEU A CA 1
ATOM 673 C C . LEU A 1 83 ? 8.670 4.140 -5.164 1.00 91.88 83 LEU A C 1
ATOM 675 O O . LEU A 1 83 ? 8.612 4.258 -6.385 1.00 91.88 83 LEU A O 1
ATOM 679 N N . SER A 1 84 ? 8.383 5.159 -4.352 1.00 91.69 84 SER A N 1
ATOM 680 C CA . SER A 1 84 ? 7.931 6.462 -4.853 1.00 91.69 84 SER A CA 1
ATOM 681 C C . SER A 1 84 ? 8.976 7.161 -5.723 1.00 91.69 84 SER A C 1
ATOM 683 O O . SER A 1 84 ? 8.610 7.856 -6.671 1.00 91.69 84 SER A O 1
ATOM 685 N N . HIS A 1 85 ? 10.263 6.904 -5.469 1.00 89.19 85 HIS A N 1
ATOM 686 C CA . HIS A 1 85 ? 11.367 7.475 -6.235 1.00 89.19 85 HIS A CA 1
ATOM 687 C C . HIS A 1 85 ? 11.420 6.973 -7.681 1.00 89.19 85 HIS A C 1
ATOM 689 O O . HIS A 1 85 ? 11.844 7.708 -8.568 1.00 89.19 85 HIS A O 1
ATOM 695 N N . THR A 1 86 ? 10.994 5.733 -7.929 1.00 87.44 86 THR A N 1
ATOM 696 C CA . THR A 1 86 ? 11.091 5.080 -9.246 1.00 87.44 86 THR A CA 1
ATOM 697 C C . THR A 1 86 ? 9.725 4.849 -9.900 1.00 87.44 86 THR A C 1
ATOM 699 O O . THR A 1 86 ? 9.615 4.895 -11.119 1.00 87.44 86 THR A O 1
ATOM 702 N N . HIS A 1 87 ? 8.668 4.668 -9.103 1.00 90.44 87 HIS A N 1
ATOM 703 C CA . HIS A 1 87 ? 7.318 4.278 -9.531 1.00 90.44 87 HIS A CA 1
ATOM 704 C C . HIS A 1 87 ? 6.227 5.178 -8.918 1.00 90.44 87 HIS A C 1
ATOM 706 O O . HIS A 1 87 ? 5.102 4.738 -8.657 1.00 90.44 87 HIS A O 1
ATOM 712 N N . GLY A 1 88 ? 6.529 6.463 -8.702 1.00 89.62 88 GLY A N 1
ATOM 713 C CA . GLY A 1 88 ? 5.613 7.423 -8.072 1.00 89.62 88 GLY A CA 1
ATOM 714 C C . GLY A 1 88 ? 4.228 7.508 -8.729 1.00 89.62 88 GLY A C 1
ATOM 715 O O . GLY A 1 88 ? 3.222 7.598 -8.027 1.00 89.62 88 GLY A O 1
ATOM 716 N N . ALA A 1 89 ? 4.140 7.379 -10.057 1.00 90.75 89 ALA A N 1
ATOM 717 C CA . ALA A 1 89 ? 2.859 7.381 -10.772 1.00 90.75 89 ALA A CA 1
ATOM 718 C C . ALA A 1 89 ? 1.951 6.194 -10.387 1.00 90.75 89 ALA A C 1
ATOM 720 O O . ALA A 1 89 ? 0.732 6.352 -10.280 1.00 90.75 89 ALA A O 1
ATOM 721 N N . VAL A 1 90 ? 2.532 5.011 -10.148 1.00 91.62 90 VAL A N 1
ATOM 722 C CA . VAL A 1 90 ? 1.795 3.813 -9.709 1.00 91.62 90 VAL A CA 1
ATOM 723 C C . VAL A 1 90 ? 1.263 4.020 -8.292 1.00 91.62 90 VAL A C 1
ATOM 725 O O . VAL A 1 90 ? 0.085 3.772 -8.035 1.00 91.62 90 VAL A O 1
ATOM 728 N N . ILE A 1 91 ? 2.095 4.559 -7.396 1.00 93.00 91 ILE A N 1
ATOM 729 C CA . ILE A 1 91 ? 1.706 4.871 -6.014 1.00 93.00 91 ILE A CA 1
ATOM 730 C C . ILE A 1 91 ? 0.598 5.919 -5.976 1.00 93.00 91 ILE A C 1
ATOM 732 O O . ILE A 1 91 ? -0.398 5.729 -5.281 1.00 93.00 91 ILE A O 1
ATOM 736 N N . GLN A 1 92 ? 0.730 7.004 -6.742 1.00 92.44 92 GLN A N 1
ATOM 737 C CA . GLN A 1 92 ? -0.280 8.057 -6.795 1.00 92.44 92 GLN A CA 1
ATOM 738 C C . GLN A 1 92 ? -1.625 7.512 -7.286 1.00 92.44 92 GLN A C 1
ATOM 740 O O . GLN A 1 92 ? -2.667 7.835 -6.715 1.00 92.44 92 GLN A O 1
ATOM 745 N N . ARG A 1 93 ? -1.615 6.649 -8.310 1.00 92.56 93 ARG A N 1
ATOM 746 C CA . ARG A 1 93 ? -2.832 5.997 -8.806 1.00 92.56 93 ARG A CA 1
ATOM 747 C C . ARG A 1 93 ? -3.462 5.102 -7.739 1.00 92.56 93 ARG A C 1
ATOM 749 O O . ARG A 1 93 ? -4.662 5.206 -7.503 1.00 92.56 93 ARG A O 1
ATOM 756 N N . ALA A 1 94 ? -2.668 4.267 -7.069 1.00 91.44 94 ALA A N 1
ATOM 757 C CA . ALA A 1 94 ? -3.148 3.394 -5.999 1.00 91.44 94 ALA A CA 1
ATOM 758 C C . ALA A 1 94 ? -3.736 4.190 -4.821 1.00 91.44 94 ALA A C 1
ATOM 760 O O . ALA A 1 94 ? -4.828 3.874 -4.348 1.00 91.44 94 ALA A O 1
ATOM 761 N N . PHE A 1 95 ? -3.073 5.276 -4.416 1.00 91.50 95 PHE A N 1
ATOM 762 C CA . PHE A 1 95 ? -3.563 6.197 -3.393 1.00 91.50 95 PHE A CA 1
ATOM 763 C C . PHE A 1 95 ? -4.919 6.799 -3.770 1.00 91.50 95 PHE A C 1
ATOM 765 O O . PHE A 1 95 ? -5.863 6.764 -2.980 1.00 91.50 95 PHE A O 1
ATOM 772 N N . MET A 1 96 ? -5.028 7.343 -4.987 1.00 92.00 96 MET A N 1
ATOM 773 C CA . MET A 1 96 ? -6.266 7.965 -5.453 1.00 92.00 96 MET A CA 1
ATOM 774 C C . MET A 1 96 ? -7.403 6.948 -5.543 1.00 92.00 96 MET A C 1
ATOM 776 O O . MET A 1 96 ? -8.529 7.270 -5.169 1.00 92.00 96 MET A O 1
ATOM 780 N N . ASN A 1 97 ? -7.112 5.716 -5.966 1.00 90.75 97 ASN A N 1
ATOM 781 C CA . ASN A 1 97 ? -8.087 4.631 -5.976 1.00 90.75 97 ASN A CA 1
ATOM 782 C C . ASN A 1 97 ? -8.576 4.314 -4.557 1.00 90.75 97 ASN A C 1
ATOM 784 O O . ASN A 1 97 ? -9.780 4.333 -4.321 1.00 90.75 97 ASN A O 1
ATOM 788 N N . ALA A 1 98 ? -7.666 4.115 -3.597 1.00 88.25 98 ALA A N 1
ATOM 789 C CA . ALA A 1 98 ? -8.027 3.847 -2.204 1.00 88.25 98 ALA A CA 1
ATOM 790 C C . ALA A 1 98 ? -8.873 4.979 -1.591 1.00 88.25 98 ALA A C 1
ATOM 792 O O . ALA A 1 98 ? -9.884 4.727 -0.936 1.00 88.25 98 ALA A O 1
ATOM 793 N N . LEU A 1 99 ? -8.505 6.237 -1.850 1.00 88.94 99 LEU A N 1
ATOM 794 C CA . LEU A 1 99 ? -9.250 7.400 -1.372 1.00 88.94 99 LEU A CA 1
ATOM 795 C C . LEU A 1 99 ? -10.647 7.492 -2.000 1.00 88.94 99 LEU A C 1
ATOM 797 O O . LEU A 1 99 ? -11.606 7.860 -1.321 1.00 88.94 99 LEU A O 1
ATOM 801 N N . ASN A 1 100 ? -10.766 7.180 -3.289 1.00 89.75 100 ASN A N 1
ATOM 802 C CA . ASN A 1 100 ? -12.049 7.185 -3.980 1.00 89.75 100 ASN A CA 1
ATOM 803 C C . ASN A 1 100 ? -12.970 6.076 -3.469 1.00 89.75 100 ASN A C 1
ATOM 805 O O . ASN A 1 100 ? -14.153 6.344 -3.292 1.00 89.75 100 ASN A O 1
ATOM 809 N N . GLU A 1 101 ? -12.452 4.879 -3.176 1.00 87.94 101 GLU A N 1
ATOM 810 C CA . GLU A 1 101 ? -13.260 3.812 -2.572 1.00 87.94 101 GLU A CA 1
ATOM 811 C C . GLU A 1 101 ? -13.811 4.221 -1.202 1.00 87.94 101 GLU A C 1
ATOM 813 O O . GLU A 1 101 ? -15.011 4.099 -0.970 1.00 87.94 101 GLU A O 1
ATOM 818 N N . LEU A 1 102 ? -12.983 4.810 -0.331 1.00 86.69 102 LEU A N 1
ATOM 819 C CA . LEU A 1 102 ? -13.440 5.297 0.979 1.00 86.69 102 LEU A CA 1
ATOM 820 C C . LEU A 1 102 ? -14.523 6.383 0.865 1.00 86.69 102 LEU A C 1
ATOM 822 O O . LEU A 1 102 ? -15.411 6.470 1.705 1.00 86.69 102 LEU A O 1
ATOM 826 N N . ARG A 1 103 ? -14.477 7.215 -0.181 1.00 86.81 103 ARG A N 1
ATOM 827 C CA . ARG A 1 103 ? -15.466 8.283 -0.416 1.00 86.81 103 ARG A CA 1
ATOM 828 C C . ARG A 1 103 ? -16.806 7.790 -0.958 1.00 86.81 103 ARG A C 1
ATOM 830 O O . ARG A 1 103 ? -17.766 8.554 -0.920 1.00 86.81 103 ARG A O 1
ATOM 837 N N . LYS A 1 104 ? -16.876 6.568 -1.496 1.00 89.44 104 LYS A N 1
ATOM 838 C CA . LYS A 1 104 ? -18.135 5.986 -1.992 1.00 89.44 104 LYS A CA 1
ATOM 839 C C . LYS A 1 104 ? -19.061 5.546 -0.859 1.00 89.44 104 LYS A C 1
ATOM 841 O O . LYS A 1 104 ? -20.254 5.376 -1.095 1.00 89.44 104 LYS A O 1
ATOM 846 N N . GLU A 1 105 ? -18.530 5.349 0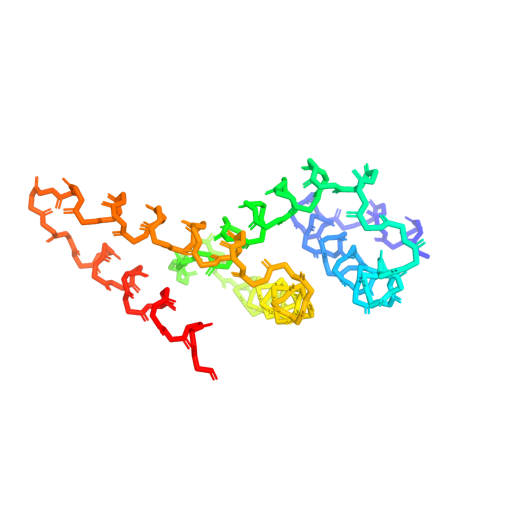.345 1.00 86.31 105 GLU A N 1
ATOM 847 C CA . GLU A 1 105 ? -19.316 4.946 1.506 1.00 86.31 105 GLU A CA 1
ATOM 848 C C . GLU A 1 105 ? -20.241 6.087 1.963 1.00 86.31 105 GLU A C 1
ATOM 850 O O . GLU A 1 105 ? -19.792 7.201 2.238 1.00 86.31 105 GLU A O 1
ATOM 855 N N . ASN A 1 106 ? -21.549 5.818 2.021 1.00 81.25 106 ASN A N 1
ATOM 856 C CA . ASN A 1 106 ? -22.569 6.792 2.403 1.00 81.25 106 ASN A CA 1
ATOM 857 C C . ASN A 1 106 ? -23.667 6.109 3.250 1.00 81.25 106 ASN A C 1
ATOM 859 O O . ASN A 1 106 ? -24.278 5.157 2.755 1.00 81.25 106 ASN A O 1
ATOM 863 N N . PRO A 1 107 ? -23.957 6.569 4.485 1.00 83.69 107 PRO A N 1
ATOM 864 C CA . PRO A 1 107 ? -23.324 7.690 5.185 1.00 83.69 107 PRO A CA 1
ATOM 865 C C . PRO A 1 107 ? -21.871 7.397 5.572 1.00 83.69 107 PRO A C 1
ATOM 867 O O . PRO A 1 107 ? -21.520 6.268 5.903 1.00 83.69 107 PRO A O 1
ATOM 870 N N . ILE A 1 108 ? -21.031 8.434 5.554 1.00 85.69 108 ILE A N 1
ATOM 871 C CA . ILE A 1 108 ? -19.643 8.335 6.020 1.00 85.69 108 ILE A CA 1
ATOM 872 C C . ILE A 1 108 ? -19.660 7.989 7.510 1.00 85.69 108 ILE A C 1
ATOM 874 O O . ILE A 1 108 ? -20.225 8.728 8.321 1.00 85.69 108 ILE A O 1
ATOM 878 N N . THR A 1 109 ? -19.020 6.881 7.876 1.00 89.38 109 THR A N 1
ATOM 879 C CA . THR A 1 109 ? -18.909 6.459 9.273 1.00 89.38 109 THR A CA 1
ATOM 880 C C . THR A 1 109 ? -17.679 7.089 9.945 1.00 89.38 109 THR A C 1
ATOM 882 O O . THR A 1 109 ? -16.725 7.485 9.262 1.00 89.38 109 THR A O 1
ATOM 885 N N . PRO A 1 110 ? -17.629 7.160 11.290 1.00 87.31 110 PRO A N 1
ATOM 886 C CA . PRO A 1 110 ? -16.420 7.575 12.007 1.00 87.31 110 PRO A CA 1
ATOM 887 C C . PRO A 1 110 ? -15.184 6.732 11.654 1.00 87.31 110 PRO A C 1
ATOM 889 O O . PRO A 1 110 ? -14.072 7.255 11.601 1.00 87.31 110 PRO A O 1
ATOM 892 N N . TYR A 1 111 ? -15.374 5.442 11.359 1.00 85.94 111 TYR A N 1
ATOM 893 C CA . TYR A 1 111 ? -14.303 4.557 10.904 1.00 85.94 111 TYR A CA 1
ATOM 894 C C . TYR A 1 111 ? -13.760 4.996 9.537 1.00 85.94 111 TYR A C 1
ATOM 896 O O . TYR A 1 111 ? -12.557 5.206 9.390 1.00 85.94 111 TYR A O 1
ATOM 904 N N . THR A 1 112 ? -14.643 5.239 8.566 1.00 86.00 112 THR A N 1
ATOM 905 C CA . THR A 1 112 ? -14.277 5.744 7.232 1.00 86.00 112 THR A CA 1
ATOM 906 C C . THR A 1 112 ? -13.529 7.076 7.322 1.00 86.00 112 THR A C 1
ATOM 908 O O . THR A 1 112 ? -12.536 7.285 6.624 1.00 86.00 112 THR A O 1
ATOM 911 N N . MET A 1 113 ? -13.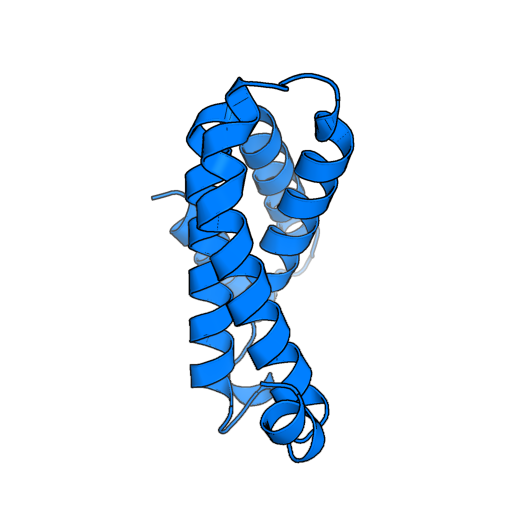953 7.966 8.226 1.00 89.12 113 MET A N 1
ATOM 912 C CA . MET A 1 113 ? -13.272 9.235 8.493 1.00 89.12 113 MET A CA 1
ATOM 913 C C . MET A 1 113 ? -11.830 9.013 8.983 1.00 89.12 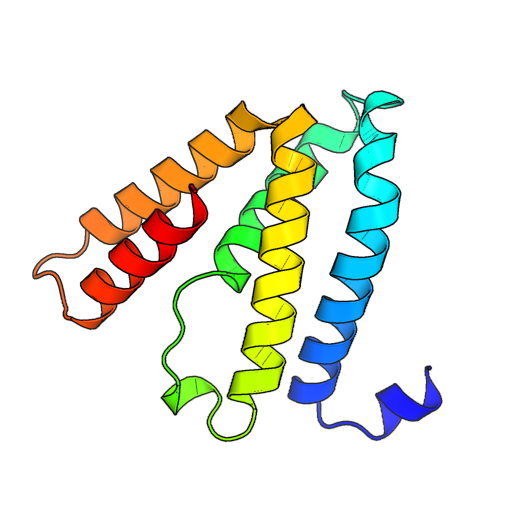113 MET A C 1
ATOM 915 O O . MET A 1 113 ? -10.902 9.630 8.457 1.00 89.12 113 MET A O 1
ATOM 919 N N . ASN A 1 114 ? -11.621 8.092 9.931 1.00 88.19 114 ASN A N 1
ATOM 920 C CA . ASN A 1 114 ? -10.286 7.732 10.421 1.00 88.19 114 ASN A CA 1
ATOM 921 C C . ASN A 1 114 ? -9.416 7.111 9.318 1.00 88.19 114 ASN A C 1
ATOM 923 O O . ASN A 1 114 ? -8.244 7.472 9.197 1.00 88.19 114 ASN A O 1
ATOM 927 N N . CYS A 1 115 ? -9.991 6.260 8.461 1.00 85.50 115 CYS A N 1
ATOM 928 C CA . CYS A 1 115 ? -9.312 5.721 7.281 1.00 85.50 115 CYS A CA 1
ATOM 929 C C . CYS A 1 115 ? -8.841 6.827 6.331 1.00 85.50 115 CYS A C 1
ATOM 931 O O . CYS A 1 115 ? -7.690 6.813 5.898 1.00 85.50 115 CYS A O 1
ATOM 933 N N . ILE A 1 116 ? -9.693 7.816 6.040 1.00 86.56 116 ILE A N 1
ATOM 934 C CA . ILE A 1 116 ? -9.340 8.952 5.176 1.00 86.56 116 ILE A CA 1
ATOM 935 C C . ILE A 1 116 ? -8.223 9.792 5.809 1.00 86.56 116 ILE A C 1
ATOM 937 O O . ILE A 1 116 ? -7.274 10.166 5.117 1.00 86.56 116 ILE A O 1
ATOM 941 N N . ILE A 1 117 ? -8.310 10.092 7.108 1.00 87.94 117 ILE A N 1
ATOM 942 C CA . ILE A 1 117 ? -7.289 10.873 7.825 1.00 87.94 117 ILE A CA 1
ATOM 943 C C . ILE A 1 117 ? -5.941 10.145 7.804 1.00 87.94 117 ILE A C 1
ATOM 945 O O . ILE A 1 117 ? -4.926 10.746 7.447 1.00 87.94 117 ILE A O 1
ATOM 949 N N . ALA A 1 118 ? -5.934 8.855 8.142 1.00 85.94 118 ALA A N 1
ATOM 950 C CA . ALA A 1 118 ? -4.729 8.037 8.156 1.00 85.94 118 ALA A CA 1
ATOM 951 C C . ALA A 1 118 ? -4.116 7.902 6.759 1.00 85.94 118 ALA A C 1
ATOM 9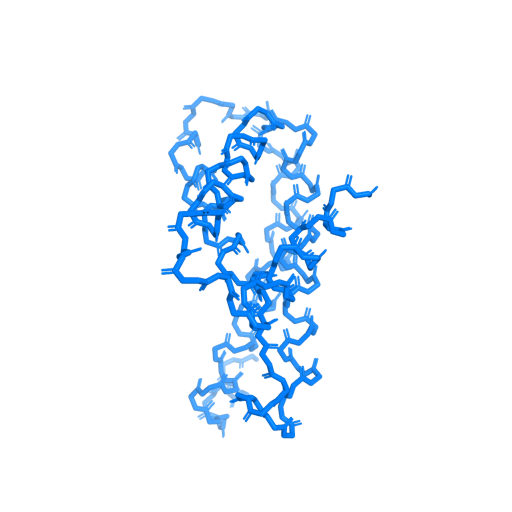53 O O . ALA A 1 118 ? -2.914 8.068 6.604 1.00 85.94 118 ALA A O 1
ATOM 954 N N . LEU A 1 119 ? -4.926 7.668 5.725 1.00 85.44 119 LEU A N 1
ATOM 955 C CA . LEU A 1 119 ? -4.427 7.571 4.355 1.00 85.44 119 LEU A CA 1
ATOM 956 C C . LEU A 1 119 ? -3.754 8.883 3.925 1.00 85.44 119 LEU A C 1
ATOM 958 O O . LEU A 1 119 ? -2.655 8.869 3.377 1.00 85.44 119 LEU A O 1
ATOM 962 N N . ARG A 1 120 ? -4.364 10.035 4.230 1.00 83.56 120 ARG A N 1
ATOM 963 C CA . ARG A 1 120 ? -3.806 11.353 3.886 1.00 83.56 120 ARG A CA 1
ATOM 964 C C . ARG A 1 120 ? -2.527 11.699 4.645 1.00 83.56 120 ARG A C 1
ATOM 966 O O . ARG A 1 120 ? -1.715 12.449 4.110 1.00 83.56 120 ARG A O 1
ATOM 973 N N . SER A 1 121 ? -2.327 11.184 5.859 1.00 83.38 121 SER A N 1
ATOM 974 C CA . SER A 1 121 ? -1.088 11.436 6.606 1.00 83.38 121 SER A CA 1
ATOM 975 C C . SER A 1 121 ? 0.128 10.738 5.987 1.00 83.38 121 SER A C 1
ATOM 977 O O . SER A 1 121 ? 1.245 11.203 6.184 1.00 83.38 121 SER A O 1
ATOM 979 N N . LYS A 1 122 ? -0.086 9.692 5.178 1.00 74.75 122 LYS A N 1
ATOM 980 C CA . LYS A 1 122 ? 0.961 8.933 4.473 1.00 74.75 122 LYS A CA 1
ATOM 981 C C . LYS A 1 122 ? 1.498 9.614 3.203 1.00 74.75 122 LYS A C 1
ATOM 983 O O . LYS A 1 122 ? 2.353 9.041 2.543 1.00 74.75 122 LYS A O 1
ATOM 988 N N . GLN A 1 123 ? 0.988 10.796 2.835 1.00 64.38 123 GLN A N 1
ATOM 989 C CA . GLN A 1 123 ? 1.482 11.576 1.685 1.00 64.38 123 GLN A CA 1
ATOM 990 C C . GLN A 1 123 ? 2.506 12.666 2.040 1.00 64.38 123 GLN A C 1
ATOM 992 O O . GLN A 1 123 ? 2.975 13.350 1.132 1.00 64.38 123 GLN A O 1
ATOM 997 N N . LYS A 1 124 ? 2.795 12.886 3.326 1.00 50.00 124 LYS A N 1
ATOM 998 C CA . LYS A 1 124 ? 3.840 13.823 3.765 1.00 50.00 124 LYS A CA 1
ATOM 999 C C . LYS A 1 124 ? 5.199 13.145 3.774 1.00 50.00 124 LYS A C 1
ATOM 1001 O O . LYS A 1 124 ? 6.165 13.853 3.427 1.00 50.00 124 LYS A O 1
#

Sequence (124 aa):
MENLLRTLRMDDKRLVLNYIFCTALNEVLPQLHFFPTVCDDSVSYLVTLAFKEVAYTDHSTYGSKYNSYLMVTERFTEVLGVLSHTHGAVIQRAFMNALNELRKENPITPYTMNCIIALRSKQK